Protein AF-A0A9W8EBX7-F1 (afdb_monomer_lite)

pLDDT: mean 93.63, std 4.83, range [68.56, 98.19]

Organism: NCBI:txid2663907

Sequence (74 aa):
TGDIFCWNGEVFGGLDIGSDSNDSAVLFDFIRKTKRNDPAGFIARAFSEIEGPYAFVYFDREQQKLWFARDYLG

Structure (mmCIF, N/CA/C/O backbone):
data_AF-A0A9W8EBX7-F1
#
_entry.id   AF-A0A9W8EBX7-F1
#
loop_
_atom_site.group_PDB
_atom_site.id
_atom_site.type_symbol
_atom_site.label_atom_id
_atom_site.label_alt_id
_atom_site.label_comp_id
_atom_site.label_asym_id
_atom_site.label_entity_id
_atom_site.label_seq_id
_atom_site.pdbx_PDB_ins_code
_atom_site.Cartn_x
_atom_site.Cartn_y
_atom_site.Cartn_z
_atom_site.occupancy
_atom_site.B_iso_or_equiv
_atom_site.auth_seq_id
_atom_site.auth_comp_id
_atom_site.auth_asym_id
_atom_site.auth_atom_id
_atom_site.pdbx_PDB_model_num
ATOM 1 N N . THR A 1 1 ? -1.406 13.384 12.200 1.00 68.56 1 THR A N 1
ATOM 2 C CA . THR A 1 1 ? -2.352 12.253 12.173 1.00 68.56 1 THR A CA 1
ATOM 3 C C . THR A 1 1 ? -1.627 11.080 12.789 1.00 68.56 1 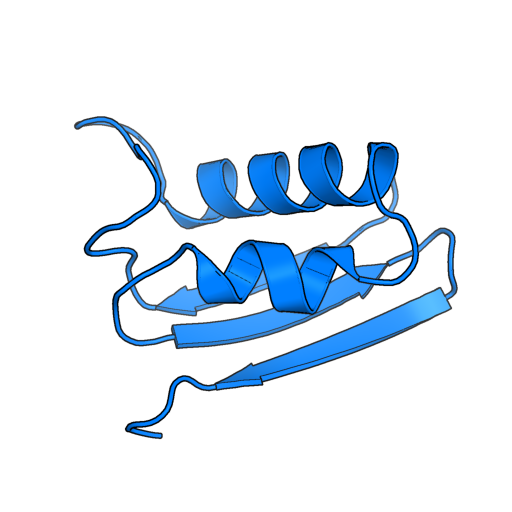THR A C 1
ATOM 5 O O . THR A 1 1 ? -0.453 10.916 12.497 1.00 68.56 1 THR A O 1
ATOM 8 N N . GLY A 1 2 ? -2.234 10.339 13.713 1.00 92.31 2 GLY A N 1
ATOM 9 C CA . GLY A 1 2 ? -1.567 9.198 14.3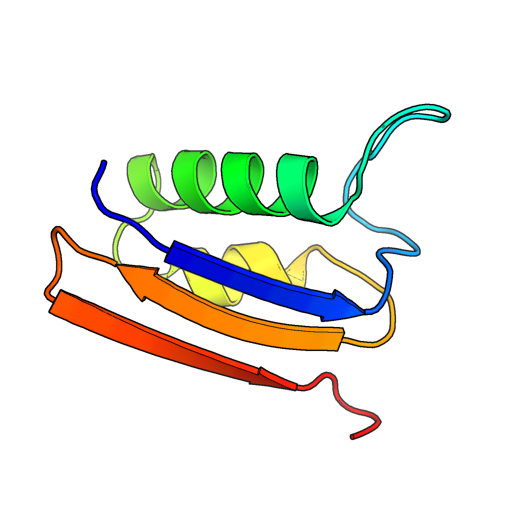64 1.00 92.31 2 GLY A CA 1
ATOM 10 C C . GLY A 1 2 ? -1.536 7.942 13.491 1.00 92.31 2 GLY A C 1
ATOM 11 O O . GLY A 1 2 ? -1.551 6.841 14.032 1.00 92.31 2 GLY A O 1
ATOM 12 N N . ASP A 1 3 ? -1.595 8.119 12.171 1.00 95.94 3 ASP A N 1
ATOM 13 C CA . ASP A 1 3 ? -1.686 7.032 11.206 1.00 95.94 3 ASP A CA 1
ATOM 14 C C . ASP A 1 3 ? -0.314 6.378 11.067 1.00 95.94 3 ASP A C 1
ATOM 16 O O . ASP A 1 3 ? 0.707 7.069 11.064 1.00 95.94 3 ASP A O 1
ATOM 20 N N . ILE A 1 4 ? -0.296 5.057 10.934 1.00 97.25 4 ILE A N 1
ATOM 21 C CA . ILE A 1 4 ? 0.937 4.275 10.812 1.00 97.25 4 ILE A CA 1
ATOM 22 C C . ILE A 1 4 ? 0.876 3.506 9.502 1.00 97.25 4 ILE A C 1
ATOM 24 O O . ILE A 1 4 ? -0.142 2.887 9.203 1.00 97.25 4 ILE A O 1
ATOM 28 N N . PHE A 1 5 ? 1.961 3.531 8.736 1.00 97.62 5 PHE A N 1
ATOM 29 C CA . PHE A 1 5 ? 2.088 2.769 7.503 1.00 97.62 5 PHE A CA 1
ATOM 30 C C . PHE A 1 5 ? 3.392 1.980 7.514 1.00 97.62 5 PHE A C 1
ATOM 32 O O . PHE A 1 5 ? 4.470 2.548 7.681 1.00 97.62 5 PHE A O 1
ATOM 39 N N . CYS A 1 6 ? 3.274 0.667 7.355 1.00 98.12 6 CYS A N 1
ATOM 40 C CA . CYS A 1 6 ? 4.386 -0.251 7.179 1.00 98.12 6 CYS A CA 1
ATOM 41 C C . CYS A 1 6 ? 4.277 -0.857 5.784 1.00 98.12 6 CYS A C 1
ATOM 43 O O . CYS A 1 6 ? 3.244 -1.431 5.439 1.00 98.12 6 CYS A O 1
ATOM 45 N N . TRP A 1 7 ? 5.348 -0.735 5.012 1.00 97.19 7 TRP A N 1
ATOM 46 C CA . TRP A 1 7 ? 5.436 -1.158 3.622 1.00 97.19 7 TRP A CA 1
ATOM 47 C C . TRP A 1 7 ? 6.649 -2.065 3.443 1.00 97.19 7 TRP A C 1
ATOM 49 O O . TRP A 1 7 ? 7.727 -1.771 3.960 1.00 97.19 7 TRP A O 1
ATOM 59 N N . ASN A 1 8 ? 6.456 -3.169 2.731 1.00 97.25 8 ASN A N 1
ATOM 60 C CA . ASN A 1 8 ? 7.510 -4.052 2.262 1.00 97.25 8 ASN A CA 1
ATOM 61 C C . ASN A 1 8 ? 7.230 -4.376 0.796 1.00 97.25 8 ASN A C 1
ATOM 63 O O . ASN A 1 8 ? 6.354 -5.186 0.501 1.00 97.25 8 ASN A O 1
ATOM 67 N N . GLY A 1 9 ? 7.934 -3.713 -0.107 1.00 94.75 9 GLY A N 1
ATOM 68 C CA . GLY A 1 9 ? 7.686 -3.805 -1.535 1.00 94.75 9 GLY A CA 1
ATOM 69 C C . GLY A 1 9 ? 8.435 -2.723 -2.286 1.00 94.75 9 GLY A C 1
ATOM 70 O O . GLY A 1 9 ? 9.239 -1.999 -1.697 1.00 94.75 9 GLY A O 1
ATOM 71 N N . GLU A 1 10 ? 8.132 -2.613 -3.571 1.00 94.94 10 GLU A N 1
ATOM 72 C CA . GLU A 1 10 ? 8.660 -1.559 -4.429 1.00 94.94 10 GLU A CA 1
ATOM 73 C C . GLU A 1 10 ? 7.609 -1.163 -5.470 1.00 94.94 10 GLU A C 1
ATOM 75 O O . GLU A 1 10 ? 6.994 -2.024 -6.104 1.00 94.94 10 GLU A O 1
ATOM 80 N N . VAL A 1 11 ? 7.378 0.143 -5.627 1.00 95.44 11 VAL A N 1
ATOM 81 C CA . VAL A 1 11 ? 6.482 0.663 -6.671 1.00 95.44 11 VAL A CA 1
ATOM 82 C C . VAL A 1 11 ? 7.229 0.718 -8.003 1.00 95.44 11 VAL A C 1
ATOM 84 O O . VAL A 1 11 ? 8.182 1.476 -8.163 1.00 95.44 11 VAL A O 1
ATOM 87 N N . PHE A 1 12 ? 6.771 -0.060 -8.980 1.00 94.31 12 PHE A N 1
ATOM 88 C CA . PHE A 1 12 ? 7.310 -0.102 -10.343 1.00 94.31 12 PHE A CA 1
ATOM 89 C C . PHE A 1 12 ? 6.588 0.849 -11.299 1.00 94.31 12 PHE A C 1
ATOM 91 O O . PHE A 1 12 ? 7.161 1.261 -12.307 1.00 94.31 12 PHE A O 1
ATOM 98 N N . GLY A 1 13 ? 5.333 1.188 -11.004 1.00 93.75 13 GLY A N 1
ATOM 99 C CA . GLY A 1 13 ? 4.503 1.977 -11.903 1.00 93.75 13 GLY A CA 1
ATOM 100 C C . GLY A 1 13 ? 3.215 2.487 -11.270 1.00 93.75 13 GLY A C 1
ATOM 101 O O . GLY A 1 13 ? 2.893 2.186 -10.119 1.00 93.75 13 GLY A O 1
ATOM 102 N N . GLY A 1 14 ? 2.502 3.300 -12.051 1.00 93.75 14 GLY A N 1
ATOM 103 C CA . GLY A 1 14 ? 1.186 3.854 -11.730 1.00 93.75 14 GLY A CA 1
ATOM 104 C C . GLY A 1 14 ? 1.172 5.021 -10.726 1.00 93.75 14 GLY A C 1
ATOM 105 O O . GLY A 1 14 ? 0.308 5.891 -10.817 1.00 93.75 14 GLY A O 1
ATOM 106 N N . LEU A 1 15 ? 2.200 5.146 -9.881 1.00 93.44 15 LEU A N 1
ATOM 107 C CA . LEU A 1 15 ? 2.460 6.335 -9.066 1.00 93.44 15 LEU A CA 1
ATOM 108 C C . LEU A 1 15 ? 3.821 6.945 -9.426 1.00 93.44 15 LEU A C 1
ATOM 110 O O . LEU A 1 15 ? 4.823 6.237 -9.492 1.00 93.44 15 LEU A O 1
ATOM 114 N N . ASP A 1 16 ? 3.868 8.262 -9.643 1.00 93.38 16 ASP A N 1
ATOM 115 C CA . ASP A 1 16 ? 5.132 8.972 -9.871 1.00 93.38 16 ASP A CA 1
ATOM 116 C C . ASP A 1 16 ? 5.891 9.134 -8.549 1.00 93.38 16 ASP A C 1
ATOM 118 O O . ASP A 1 16 ? 5.509 9.926 -7.682 1.00 93.38 16 ASP A O 1
ATOM 122 N N . ILE A 1 17 ? 6.950 8.342 -8.386 1.00 93.81 17 ILE A N 1
ATOM 123 C CA . ILE A 1 17 ? 7.807 8.370 -7.200 1.00 93.81 17 ILE A CA 1
ATOM 124 C C . ILE A 1 17 ? 8.874 9.469 -7.320 1.00 93.81 17 ILE A C 1
ATOM 126 O O . ILE A 1 17 ? 9.206 10.111 -6.325 1.00 93.81 17 ILE A O 1
ATOM 130 N N . GLY A 1 18 ? 9.369 9.761 -8.525 1.00 91.94 18 GLY A N 1
ATOM 131 C CA . GLY A 1 18 ? 10.575 10.568 -8.731 1.00 91.94 18 GLY A CA 1
ATOM 132 C C . GLY A 1 18 ? 11.873 9.791 -8.456 1.00 91.94 18 GLY A C 1
ATOM 133 O O . GLY A 1 18 ? 11.891 8.822 -7.702 1.00 91.94 18 GLY A O 1
ATOM 134 N N . SER A 1 19 ? 12.978 10.215 -9.076 1.00 86.75 19 SER A N 1
ATOM 135 C CA . SER A 1 19 ? 14.251 9.470 -9.104 1.00 86.75 19 SER A CA 1
ATOM 136 C C . SER A 1 19 ? 14.956 9.328 -7.753 1.00 86.75 19 SER A C 1
ATOM 138 O O . SER A 1 19 ? 15.694 8.368 -7.561 1.00 86.75 19 SER A O 1
ATOM 140 N N . ASP A 1 20 ? 14.738 10.268 -6.831 1.00 91.31 20 ASP A N 1
ATOM 141 C CA . ASP A 1 20 ? 15.462 10.359 -5.552 1.00 91.31 20 ASP A CA 1
ATOM 142 C C . ASP A 1 20 ? 14.529 10.286 -4.333 1.00 91.31 20 ASP A C 1
ATOM 144 O O . ASP A 1 20 ? 14.881 10.703 -3.226 1.00 91.31 20 ASP A O 1
ATOM 148 N N . SER A 1 21 ? 13.313 9.778 -4.530 1.00 93.56 21 SER A N 1
ATOM 149 C CA . SER A 1 21 ? 12.319 9.655 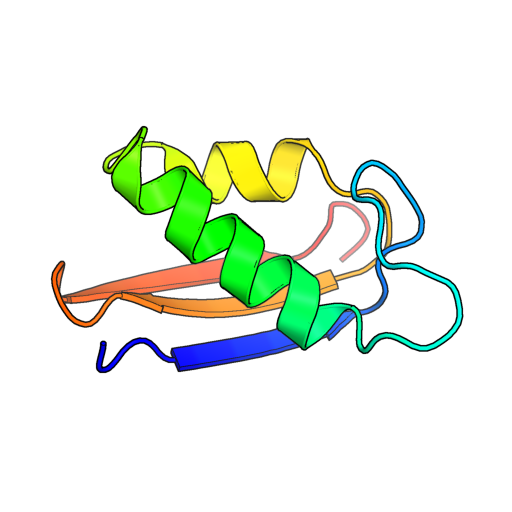-3.468 1.00 93.56 21 SER A CA 1
ATOM 150 C C . SER A 1 21 ? 12.258 8.241 -2.905 1.00 93.56 21 SER A C 1
ATOM 152 O O . SER A 1 21 ? 12.507 7.250 -3.583 1.00 93.56 21 SER A O 1
ATOM 154 N N . ASN A 1 22 ? 11.825 8.148 -1.650 1.00 94.38 22 ASN A N 1
ATOM 155 C CA . ASN A 1 22 ? 11.400 6.891 -1.057 1.00 94.38 22 ASN A CA 1
ATOM 156 C C . ASN A 1 22 ? 9.938 6.612 -1.446 1.00 94.38 22 ASN A C 1
ATOM 158 O O . ASN A 1 22 ? 9.038 7.379 -1.090 1.00 94.38 22 ASN A O 1
ATOM 162 N N . ASP A 1 23 ? 9.708 5.506 -2.146 1.00 94.75 23 ASP A N 1
ATOM 163 C CA . ASP A 1 23 ? 8.389 5.067 -2.605 1.00 94.75 23 ASP A CA 1
ATOM 164 C C . ASP A 1 23 ? 7.367 4.926 -1.467 1.00 94.75 23 ASP A C 1
ATOM 166 O O . ASP A 1 23 ? 6.225 5.361 -1.591 1.00 94.75 23 ASP A O 1
ATOM 170 N N . SER A 1 24 ? 7.796 4.413 -0.314 1.00 96.00 24 SER A N 1
ATOM 171 C CA . SER A 1 24 ? 6.954 4.183 0.858 1.00 96.00 24 SER A CA 1
ATOM 172 C C . SER A 1 24 ? 6.409 5.503 1.403 1.00 96.00 24 SER A C 1
ATOM 174 O O . SER A 1 24 ? 5.240 5.596 1.781 1.00 96.00 24 SER A O 1
ATOM 176 N N . ALA A 1 25 ? 7.242 6.546 1.426 1.00 96.19 25 ALA A N 1
ATOM 177 C CA . ALA A 1 25 ? 6.863 7.885 1.860 1.00 96.19 25 ALA A CA 1
ATOM 178 C C . ALA A 1 25 ? 5.893 8.547 0.871 1.00 96.19 25 ALA A C 1
ATOM 180 O O . ALA A 1 25 ? 4.899 9.143 1.298 1.00 96.19 25 ALA A O 1
ATOM 181 N N . VAL A 1 26 ? 6.151 8.409 -0.433 1.00 96.38 26 VAL A N 1
ATOM 182 C CA . VAL A 1 26 ? 5.276 8.935 -1.493 1.00 96.38 26 VAL A CA 1
ATOM 183 C C . VAL A 1 26 ? 3.915 8.239 -1.460 1.00 96.38 26 VAL A C 1
ATOM 185 O O . VAL A 1 26 ? 2.879 8.907 -1.429 1.00 96.38 26 VAL A O 1
ATOM 188 N N . LEU A 1 27 ? 3.902 6.909 -1.367 1.00 96.44 27 LEU A N 1
ATOM 189 C CA . LEU A 1 27 ? 2.684 6.116 -1.258 1.00 96.44 27 LEU A CA 1
ATOM 190 C C . LEU A 1 27 ? 1.903 6.452 0.017 1.00 96.44 27 LEU A C 1
ATOM 192 O O . LEU A 1 27 ? 0.680 6.583 -0.023 1.00 96.44 27 LEU A O 1
ATOM 196 N N . PHE A 1 28 ? 2.579 6.663 1.150 1.00 96.69 28 PHE A N 1
ATOM 197 C CA . PHE A 1 28 ? 1.892 7.038 2.384 1.00 96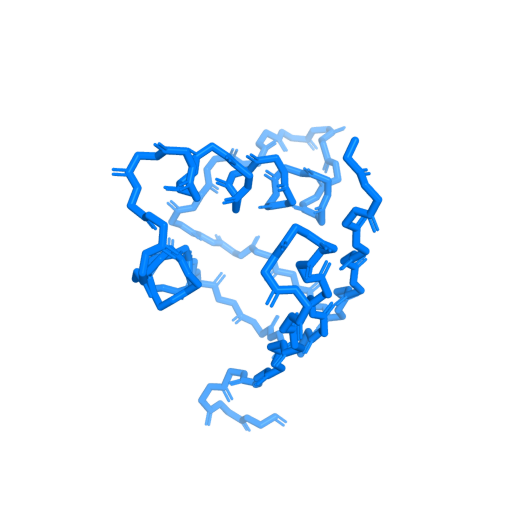.69 28 PHE A CA 1
ATOM 198 C C . PHE A 1 28 ? 1.200 8.406 2.270 1.00 96.69 28 PHE A C 1
ATOM 200 O O . PHE A 1 28 ? 0.051 8.569 2.699 1.00 96.69 28 PHE A O 1
ATOM 207 N N . ASP A 1 29 ? 1.859 9.398 1.668 1.00 95.69 29 ASP A N 1
ATOM 208 C CA . ASP A 1 29 ? 1.234 10.697 1.410 1.00 95.69 29 ASP A CA 1
ATOM 209 C C . ASP A 1 29 ? 0.071 10.582 0.413 1.00 95.69 29 ASP A C 1
ATOM 211 O O . ASP A 1 29 ? -0.984 11.194 0.616 1.00 95.69 29 ASP A O 1
ATOM 215 N N . PHE A 1 30 ? 0.211 9.732 -0.608 1.00 95.56 30 PHE A N 1
ATOM 216 C CA . PHE A 1 30 ? -0.858 9.428 -1.554 1.00 95.56 30 PHE A CA 1
ATOM 217 C C . PHE A 1 30 ? -2.084 8.818 -0.861 1.00 95.56 30 PHE A C 1
ATOM 219 O O . PHE A 1 30 ? -3.178 9.360 -0.996 1.00 95.56 30 PHE A O 1
ATOM 226 N N . ILE A 1 31 ? -1.917 7.792 -0.019 1.00 96.06 31 ILE A N 1
ATOM 227 C CA . ILE A 1 31 ? -2.999 7.195 0.788 1.00 96.06 31 ILE A CA 1
ATOM 228 C C . ILE A 1 31 ? -3.722 8.270 1.613 1.00 96.06 31 ILE A C 1
ATOM 230 O O . ILE A 1 31 ? -4.953 8.327 1.628 1.00 96.06 31 ILE A O 1
ATOM 234 N N . ARG A 1 32 ? -2.977 9.169 2.268 1.00 94.88 32 ARG A N 1
ATOM 235 C CA . ARG A 1 32 ? -3.551 10.255 3.086 1.00 94.88 32 ARG A CA 1
ATOM 236 C C . ARG A 1 32 ? -4.298 11.290 2.245 1.00 94.88 32 ARG A C 1
ATOM 238 O O . ARG A 1 32 ? -5.324 11.813 2.684 1.00 94.88 32 ARG A O 1
ATOM 245 N N . LYS A 1 33 ? -3.800 11.613 1.049 1.00 94.50 33 LYS A N 1
ATOM 246 C CA . LYS A 1 33 ? -4.491 12.474 0.076 1.00 94.50 33 LYS A CA 1
ATOM 247 C C . LYS A 1 33 ? -5.779 11.818 -0.411 1.00 94.50 33 LYS A C 1
ATOM 249 O O . LYS A 1 33 ? -6.827 12.453 -0.329 1.00 94.50 33 LYS A O 1
ATOM 254 N N . THR A 1 34 ? -5.723 10.555 -0.817 1.00 94.38 34 THR A N 1
ATOM 255 C CA . THR A 1 34 ? -6.882 9.796 -1.295 1.00 94.38 34 THR A CA 1
ATOM 256 C C . THR A 1 34 ? -7.934 9.647 -0.200 1.00 94.38 34 THR A C 1
ATOM 258 O O . THR A 1 34 ? -9.100 9.915 -0.466 1.00 94.38 34 TH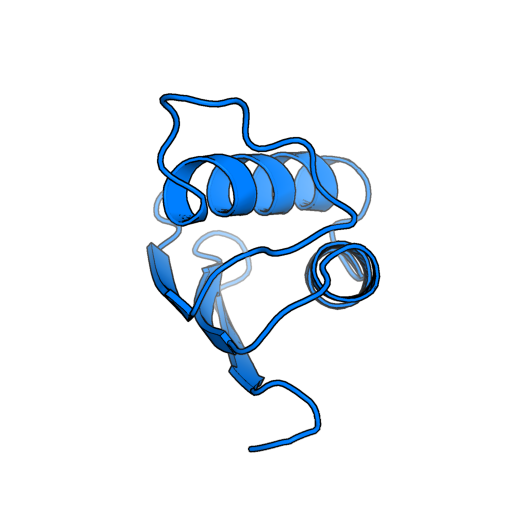R A O 1
ATOM 261 N N . LYS A 1 35 ? -7.541 9.369 1.053 1.00 94.50 35 LYS A N 1
ATOM 262 C CA . LYS A 1 35 ? -8.449 9.321 2.217 1.00 94.50 35 LYS A CA 1
ATOM 263 C C . LYS A 1 35 ? -9.259 10.603 2.393 1.00 94.50 35 LYS A C 1
ATOM 265 O O . LYS A 1 35 ? -10.446 10.533 2.688 1.00 94.50 35 LYS A O 1
ATOM 270 N N . ARG A 1 36 ? -8.639 11.777 2.217 1.00 92.50 36 ARG A N 1
ATOM 271 C CA . ARG A 1 36 ? -9.350 13.065 2.333 1.00 92.50 36 ARG A CA 1
ATOM 272 C C . ARG A 1 36 ? -10.442 13.229 1.275 1.00 92.50 36 ARG A C 1
ATOM 274 O O . ARG A 1 36 ? -11.441 13.880 1.555 1.00 92.50 36 ARG A O 1
ATOM 281 N N . ASN A 1 37 ? -10.248 12.646 0.095 1.00 92.25 37 ASN A N 1
ATOM 282 C CA . ASN A 1 37 ? -11.182 12.750 -1.025 1.00 92.25 37 ASN A CA 1
ATOM 283 C C . ASN A 1 37 ? -12.229 11.622 -1.030 1.00 92.25 37 ASN A C 1
ATOM 285 O O . ASN A 1 37 ? -13.359 11.847 -1.447 1.00 92.25 37 ASN A O 1
ATOM 289 N N . ASP A 1 38 ? -11.859 10.425 -0.568 1.00 92.06 38 ASP A N 1
ATOM 290 C CA . ASP A 1 38 ? -12.709 9.232 -0.499 1.00 92.06 38 ASP A CA 1
ATOM 291 C C . ASP A 1 38 ? -12.445 8.435 0.797 1.00 92.06 38 ASP A C 1
ATOM 293 O O . ASP A 1 38 ? -11.688 7.461 0.806 1.00 92.06 38 ASP A O 1
ATOM 297 N N . PRO A 1 39 ? -13.073 8.811 1.924 1.00 89.81 39 PRO A N 1
ATOM 298 C CA . PRO A 1 39 ? -12.821 8.175 3.218 1.00 89.81 39 PRO A CA 1
ATOM 299 C C . PRO A 1 39 ? -13.195 6.687 3.304 1.00 89.81 39 PRO A C 1
ATOM 301 O O . PRO A 1 39 ? -12.739 6.005 4.226 1.00 89.81 39 PRO A O 1
ATOM 304 N N . ALA A 1 40 ? -14.038 6.186 2.393 1.00 89.88 40 ALA A N 1
ATOM 305 C CA . ALA A 1 40 ? -14.553 4.819 2.427 1.00 89.88 40 ALA A CA 1
ATOM 306 C C . ALA A 1 40 ? -13.745 3.862 1.538 1.00 89.88 40 ALA A C 1
ATOM 308 O O . ALA A 1 40 ? -13.511 2.722 1.939 1.00 89.88 40 ALA A O 1
ATOM 309 N N . GLY A 1 41 ? -13.314 4.318 0.357 1.00 91.81 41 GLY A N 1
ATOM 310 C CA . GLY A 1 41 ? -12.653 3.496 -0.661 1.00 91.81 41 GLY A CA 1
ATOM 311 C C . GLY A 1 41 ? -11.152 3.736 -0.835 1.00 91.81 41 GLY A C 1
ATOM 312 O O . GLY A 1 41 ? -10.526 3.053 -1.647 1.00 91.81 41 GLY A O 1
ATOM 313 N N . PHE A 1 42 ? -10.549 4.670 -0.090 1.00 94.94 42 PHE A N 1
ATOM 314 C CA . PHE A 1 42 ? -9.184 5.135 -0.367 1.00 94.94 42 PHE A CA 1
ATOM 315 C C . PHE A 1 42 ? -8.107 4.054 -0.432 1.00 94.94 42 PHE A C 1
ATOM 317 O O . PHE A 1 42 ? -7.197 4.200 -1.239 1.00 94.94 42 PHE A O 1
ATOM 324 N N . ILE A 1 43 ? -8.178 2.992 0.380 1.00 95.19 43 ILE A N 1
ATOM 325 C CA . ILE A 1 43 ? -7.181 1.912 0.331 1.00 95.19 43 ILE A CA 1
ATOM 326 C C . ILE A 1 43 ? -7.292 1.141 -0.978 1.00 95.19 43 ILE A C 1
ATOM 328 O O . ILE A 1 43 ? -6.303 1.008 -1.687 1.00 95.19 43 ILE A O 1
ATOM 332 N N . ALA A 1 44 ? -8.494 0.687 -1.340 1.00 93.62 44 ALA A N 1
ATOM 333 C CA . ALA A 1 44 ? -8.698 -0.029 -2.596 1.00 93.62 44 ALA A CA 1
ATOM 334 C C . ALA A 1 44 ? -8.280 0.829 -3.798 1.00 93.62 44 ALA A C 1
ATOM 336 O O . ALA A 1 44 ? -7.592 0.343 -4.689 1.00 93.62 44 ALA A O 1
ATOM 337 N N . ARG A 1 45 ? -8.623 2.122 -3.779 1.00 92.75 45 ARG A N 1
ATOM 338 C CA . ARG A 1 45 ? -8.222 3.067 -4.823 1.00 92.75 45 ARG A CA 1
ATOM 339 C C . ARG A 1 45 ? -6.709 3.271 -4.880 1.00 92.75 45 ARG A C 1
ATOM 341 O O . ARG A 1 45 ? -6.134 3.181 -5.958 1.00 92.75 45 ARG A O 1
ATOM 348 N N . ALA A 1 46 ? -6.065 3.515 -3.738 1.00 93.06 46 ALA A N 1
ATOM 349 C CA . ALA A 1 46 ? -4.628 3.761 -3.693 1.00 93.06 46 ALA A CA 1
ATOM 350 C C . ALA A 1 46 ? -3.836 2.568 -4.240 1.00 93.06 46 ALA A C 1
ATOM 352 O O . ALA A 1 46 ? -2.901 2.754 -5.008 1.00 93.06 46 ALA A O 1
ATOM 353 N N . PHE A 1 47 ? -4.254 1.351 -3.892 1.00 93.44 47 PHE A N 1
ATOM 354 C CA . PHE A 1 47 ? -3.580 0.126 -4.312 1.00 93.44 47 PHE A CA 1
ATOM 355 C C . PHE A 1 47 ? -4.004 -0.379 -5.698 1.00 93.44 47 PHE A C 1
ATOM 357 O O . PHE A 1 47 ? -3.312 -1.215 -6.263 1.00 93.44 47 PHE A O 1
ATOM 364 N N . SER A 1 48 ? -5.093 0.138 -6.278 1.00 91.81 48 SER A N 1
ATOM 365 C CA . SER A 1 48 ? -5.434 -0.115 -7.687 1.00 91.81 48 SER A CA 1
ATOM 366 C C . SER A 1 48 ? -4.585 0.686 -8.675 1.00 91.81 48 SER A C 1
ATOM 368 O O . SER A 1 48 ? -4.550 0.347 -9.852 1.00 91.81 48 SER A O 1
ATOM 370 N N . GLU A 1 49 ? -3.935 1.754 -8.205 1.00 89.81 49 GLU A N 1
ATOM 371 C CA . GLU A 1 49 ? -3.112 2.638 -9.034 1.00 89.81 49 GLU A CA 1
ATOM 372 C C . GLU A 1 49 ? -1.619 2.310 -8.964 1.00 89.81 49 GLU A C 1
ATOM 374 O O . GLU A 1 49 ? -0.854 2.950 -9.666 1.00 89.81 49 GLU A O 1
ATOM 379 N N . ILE A 1 50 ? -1.179 1.347 -8.148 1.00 93.69 50 ILE A N 1
ATOM 380 C CA . ILE A 1 50 ? 0.240 0.976 -8.067 1.00 93.69 50 ILE A CA 1
ATOM 381 C C . ILE A 1 50 ? 0.503 -0.359 -8.752 1.00 93.69 50 ILE A C 1
ATOM 383 O O . ILE A 1 50 ? -0.298 -1.290 -8.684 1.00 93.69 50 ILE A O 1
ATOM 387 N N . GLU A 1 51 ? 1.677 -0.461 -9.358 1.00 93.88 51 GLU A N 1
ATOM 388 C CA . GLU A 1 51 ? 2.198 -1.691 -9.942 1.00 93.88 51 GLU A CA 1
ATOM 389 C C . GLU A 1 51 ? 3.481 -2.092 -9.211 1.00 93.88 51 GLU A C 1
ATOM 391 O O . GLU A 1 51 ? 4.287 -1.227 -8.874 1.00 93.88 51 GLU A O 1
ATOM 396 N N . GLY A 1 52 ? 3.686 -3.391 -8.982 1.00 93.50 52 GLY A N 1
ATOM 397 C CA . GLY A 1 52 ? 4.870 -3.928 -8.302 1.00 93.50 52 GLY A CA 1
ATOM 398 C C . GLY A 1 52 ? 4.530 -4.878 -7.146 1.00 93.50 52 GLY A C 1
ATOM 399 O O . GLY A 1 52 ? 3.359 -5.008 -6.776 1.00 93.50 52 GLY A O 1
ATOM 400 N N . PRO A 1 53 ? 5.532 -5.585 -6.599 1.00 95.12 53 PRO A N 1
ATOM 401 C CA . PRO A 1 53 ? 5.357 -6.475 -5.459 1.00 95.12 53 PRO A CA 1
ATOM 402 C C . PRO A 1 53 ? 5.168 -5.674 -4.171 1.00 95.12 53 PRO A C 1
ATOM 404 O O . PRO A 1 53 ? 5.882 -4.697 -3.929 1.00 95.12 53 PRO A O 1
ATOM 407 N N . TYR A 1 54 ? 4.247 -6.105 -3.311 1.00 95.50 54 TYR A N 1
ATOM 408 C CA . TYR A 1 54 ? 4.033 -5.458 -2.026 1.00 95.50 54 TYR A CA 1
ATOM 409 C C . TYR A 1 54 ? 3.367 -6.333 -0.970 1.00 95.50 54 TYR A C 1
ATOM 411 O O . TYR A 1 54 ? 2.479 -7.140 -1.226 1.00 95.50 54 TYR A O 1
ATOM 419 N N . ALA A 1 55 ? 3.713 -6.046 0.278 1.00 97.00 55 ALA A N 1
ATOM 420 C CA . ALA A 1 55 ? 2.937 -6.349 1.466 1.00 97.00 55 ALA A CA 1
ATOM 421 C C . ALA A 1 55 ? 2.866 -5.089 2.333 1.00 97.00 55 ALA A C 1
ATOM 423 O O . ALA A 1 55 ? 3.869 -4.394 2.513 1.00 97.00 55 ALA A O 1
ATOM 424 N N . PHE A 1 56 ? 1.699 -4.791 2.902 1.00 97.38 56 PHE A N 1
ATOM 425 C CA . PHE A 1 56 ? 1.563 -3.617 3.761 1.00 97.38 56 PHE A CA 1
ATOM 426 C C . PHE A 1 56 ? 0.646 -3.836 4.955 1.00 97.38 56 PHE A C 1
ATOM 428 O O . PHE A 1 56 ? -0.238 -4.695 4.951 1.00 97.38 56 PHE A O 1
ATOM 435 N N . VAL A 1 57 ? 0.834 -2.975 5.952 1.00 98.19 57 VAL A N 1
ATOM 436 C CA . VAL A 1 57 ? -0.099 -2.748 7.053 1.00 98.19 57 VAL A CA 1
ATOM 437 C C . VAL A 1 57 ? -0.284 -1.241 7.223 1.00 98.19 57 VAL A C 1
ATOM 439 O O . VAL A 1 57 ? 0.685 -0.498 7.362 1.00 98.19 57 VAL A O 1
ATOM 442 N N . TYR A 1 58 ? -1.530 -0.782 7.223 1.00 97.75 58 TYR A N 1
ATOM 443 C CA . TYR A 1 58 ? -1.911 0.607 7.438 1.00 97.75 58 TYR A CA 1
ATOM 444 C C . TYR A 1 58 ? -2.900 0.714 8.597 1.00 97.75 58 TYR A C 1
ATOM 446 O O . TYR A 1 58 ? -3.973 0.113 8.572 1.00 97.75 58 TYR A O 1
ATOM 454 N N . PHE A 1 59 ? -2.560 1.508 9.606 1.00 97.62 59 PHE A N 1
ATOM 455 C CA . PHE A 1 59 ? -3.455 1.848 10.701 1.00 97.62 59 PHE A CA 1
ATOM 456 C C . PHE A 1 59 ? -3.978 3.274 10.527 1.00 97.62 59 PHE A C 1
ATOM 458 O O . PHE A 1 59 ? -3.220 4.241 10.628 1.00 97.62 59 PHE A O 1
ATOM 465 N N . ASP A 1 60 ? -5.287 3.394 10.306 1.00 95.88 60 ASP A N 1
ATOM 466 C CA . ASP A 1 60 ? -6.017 4.658 10.328 1.00 95.88 60 ASP A CA 1
ATOM 467 C C . ASP A 1 60 ? -6.417 4.979 11.771 1.00 95.88 60 ASP A C 1
ATOM 469 O O . ASP A 1 60 ? -7.319 4.351 12.342 1.00 95.88 60 ASP A O 1
ATOM 473 N N . ARG A 1 61 ? -5.764 5.982 12.367 1.00 95.25 61 ARG A N 1
ATOM 474 C CA . ARG A 1 61 ? -6.023 6.359 13.760 1.00 95.25 61 ARG A CA 1
ATOM 475 C C . ARG A 1 61 ? -7.385 7.006 13.940 1.00 95.25 61 ARG A C 1
ATOM 477 O O . ARG A 1 61 ? -7.981 6.873 15.002 1.00 95.25 61 ARG A O 1
ATOM 484 N N . GLU A 1 62 ? -7.863 7.741 12.953 1.00 93.06 62 GLU A N 1
ATOM 485 C CA . GLU A 1 62 ? -9.131 8.457 13.052 1.00 93.06 62 GLU A CA 1
ATOM 486 C C . GLU A 1 62 ? -10.307 7.485 12.987 1.00 93.06 62 GLU A C 1
ATOM 488 O O . GLU A 1 62 ? -11.213 7.554 13.813 1.00 93.06 62 GLU A O 1
ATOM 493 N N . GLN A 1 63 ? -10.250 6.527 12.057 1.00 92.44 63 GLN A N 1
ATOM 494 C CA . GLN A 1 63 ? -11.294 5.514 11.903 1.00 92.44 63 GLN A CA 1
ATOM 495 C C . GLN A 1 63 ? -11.132 4.315 12.849 1.00 92.44 63 GLN A C 1
ATOM 497 O O . GLN A 1 63 ? -12.031 3.480 12.906 1.00 92.44 63 GLN A O 1
ATOM 502 N N . GLN A 1 64 ? -10.001 4.205 13.561 1.00 95.50 64 GLN A N 1
ATOM 503 C CA . GLN A 1 64 ? -9.619 3.020 14.347 1.00 95.50 64 GLN A CA 1
ATOM 504 C C . GLN A 1 64 ? -9.671 1.732 13.507 1.00 95.50 64 GLN A C 1
ATOM 506 O O . GLN A 1 64 ? -10.190 0.705 13.944 1.00 95.50 64 GLN A O 1
ATOM 511 N N . LYS A 1 65 ? -9.141 1.788 12.279 1.00 95.38 65 LYS A N 1
ATOM 512 C CA . LYS A 1 65 ? -9.153 0.660 11.336 1.00 95.38 65 LYS A CA 1
ATOM 513 C C . LYS A 1 65 ? -7.747 0.235 10.959 1.00 95.38 65 LYS A C 1
ATOM 515 O O . LYS A 1 65 ? -6.882 1.073 10.714 1.00 95.38 65 LYS A O 1
ATOM 520 N N . LEU A 1 66 ? -7.556 -1.076 10.873 1.00 96.81 66 LEU A N 1
ATOM 521 C CA . LEU A 1 66 ? -6.347 -1.699 10.357 1.00 96.81 66 LEU A CA 1
ATOM 522 C C . LEU A 1 66 ? -6.635 -2.271 8.970 1.00 96.81 66 LEU A C 1
ATOM 524 O O . LEU A 1 66 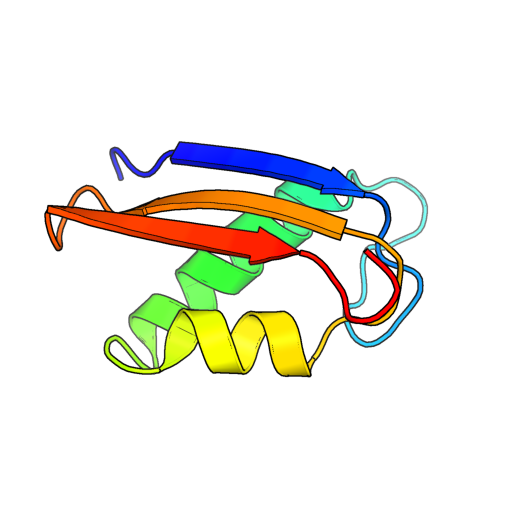? -7.586 -3.030 8.796 1.00 96.81 66 LEU A O 1
ATOM 528 N N . TRP A 1 67 ? -5.791 -1.926 8.012 1.00 97.00 67 TRP A N 1
ATOM 529 C CA . TRP A 1 67 ? -5.812 -2.438 6.653 1.00 97.00 67 TRP A CA 1
ATOM 530 C C . TRP A 1 67 ? -4.512 -3.178 6.400 1.00 97.00 67 TRP A C 1
ATOM 532 O O . TRP A 1 67 ? -3.448 -2.710 6.792 1.00 97.00 67 TRP A O 1
ATOM 542 N N . PHE A 1 68 ? -4.586 -4.326 5.749 1.00 96.81 68 PHE A N 1
ATOM 543 C CA . PHE A 1 68 ? -3.410 -5.078 5.347 1.00 96.81 68 PHE A CA 1
ATOM 544 C C . PHE A 1 68 ? -3.739 -5.845 4.077 1.00 96.81 68 PHE A C 1
ATOM 546 O O . PHE A 1 68 ? -4.862 -6.325 3.913 1.00 96.81 68 PHE A O 1
ATOM 553 N N . ALA A 1 69 ? -2.774 -5.941 3.176 1.00 95.56 69 ALA A N 1
ATOM 554 C CA . ALA A 1 69 ? -2.898 -6.760 1.984 1.00 95.56 69 ALA A CA 1
ATOM 555 C C . ALA A 1 69 ? -1.519 -7.119 1.438 1.00 95.56 69 ALA A C 1
ATOM 557 O O . ALA A 1 69 ? -0.486 -6.627 1.907 1.00 95.56 69 ALA A O 1
ATOM 558 N N . ARG A 1 70 ? -1.548 -7.978 0.426 1.00 95.69 70 ARG A N 1
ATOM 559 C CA . ARG A 1 70 ? -0.403 -8.395 -0.367 1.00 95.69 70 ARG A CA 1
ATOM 560 C C . ARG A 1 70 ? -0.769 -8.306 -1.844 1.00 95.69 70 ARG A C 1
ATOM 562 O O . ARG A 1 70 ? -1.961 -8.328 -2.164 1.00 95.69 70 ARG A O 1
ATOM 569 N N . ASP A 1 71 ? 0.220 -8.158 -2.711 1.00 92.62 71 ASP A N 1
ATOM 570 C CA . ASP A 1 71 ? 0.003 -8.188 -4.151 1.00 92.62 71 ASP A CA 1
ATOM 571 C C . ASP A 1 71 ? -0.463 -9.579 -4.627 1.00 92.62 71 ASP A C 1
ATOM 573 O O . ASP A 1 71 ? -0.497 -10.555 -3.871 1.00 92.62 71 ASP A O 1
ATOM 577 N N . TYR A 1 72 ? -0.873 -9.662 -5.894 1.00 86.12 72 TYR A N 1
ATOM 578 C CA . TYR A 1 72 ? -1.481 -10.869 -6.459 1.00 86.12 72 TYR A CA 1
ATOM 579 C C . TYR A 1 72 ? -0.533 -12.083 -6.481 1.00 86.12 72 TYR A C 1
ATOM 581 O O . TYR A 1 72 ? -1.014 -13.217 -6.422 1.00 86.12 72 TYR A O 1
ATOM 589 N N . LEU A 1 73 ? 0.786 -11.871 -6.565 1.00 86.81 73 LEU A N 1
ATOM 590 C CA . LEU A 1 73 ? 1.769 -12.953 -6.650 1.00 86.81 73 LEU A CA 1
ATOM 591 C C . LEU A 1 73 ? 2.111 -13.565 -5.288 1.00 86.81 73 LEU A C 1
ATOM 593 O O . LEU A 1 73 ? 2.723 -14.634 -5.250 1.00 86.81 73 LEU A O 1
ATOM 597 N N . GLY A 1 74 ? 1.672 -12.944 -4.190 1.00 69.31 74 GLY A N 1
ATOM 598 C CA . GLY A 1 74 ? 1.954 -13.399 -2.832 1.00 69.31 74 GLY A CA 1
ATOM 599 C C . GLY A 1 74 ? 3.313 -12.922 -2.385 1.00 69.31 74 GLY A C 1
ATOM 600 O O . GLY A 1 74 ? 4.191 -13.771 -2.104 1.00 69.31 74 GLY A O 1
#

Secondary structure (DSSP, 8-state):
---EEEEEE---BSS---TTS-HHHHHHHHHHHHHHH-TTTHHHHHHHS-BS-EEEEEEETTTTEEEEEE-TT-

Radius of gyration: 11.72 Å; chains: 1; bounding box: 30×26×26 Å

InterPro domains:
  IPR029055 Nucleophile aminohydrolases, N-terminal [G3DSA:3.60.20.10] (2-74)
  IPR029055 Nucleophile aminohydrolases, N-terminal [SSF56235] (4-74)
  IPR051857 Asparagine synthetase domain-containing protein [PTHR45937] (2-74)

Foldseek 3Di:
DPKDKDKDWDFPFLDDQDDPHDPSVSLVVQLVVQCVVPVPCSVVVSVVRTDTWIWMWIQDPVVRDIDIDTDPVD